Protein AF-A0A662F3V4-F1 (afdb_monomer)

Mean predicted aligned error: 4.55 Å

Secondary structure (DSSP, 8-state):
-HHHHHHHHHHHT--HHHHHHHHHTT-HHHHHH--GGG-S-TTS---HHHHHHHHHHS--HHHHHHHHS-S-SS--TT--HHHHHHHT-

pLDDT: mean 94.4, std 4.98, range [64.0, 98.19]

Sequence (89 aa):
AAHRDYINTRLRLLSPQARTELDRTGLLAPLETRGIGGTADFSRIKCLHMHVAHALAAANPVGALVLAGIPDRACPPDRIICRELAESA

Solvent-accessible surface area (backbone atoms only — not comparable to full-atom values): 5336 Å² total; per-residue (Å²): 108,57,42,58,53,46,25,55,50,55,57,72,69,49,50,73,71,55,47,52,52,27,49,78,70,63,53,38,62,57,51,72,64,23,25,64,73,66,34,78,55,88,90,57,85,75,56,65,69,44,36,34,56,44,33,77,76,42,89,30,73,67,10,48,54,53,55,70,74,44,87,73,86,63,67,53,95,93,52,49,62,75,55,58,57,62,76,74,109

Foldseek 3Di:
DQQQVQLVVVVVPQDPVNCVVCVVVVNNVLSNQAGFVSHNDPVDDDDLVSLLVSVVVDDHPSNVVVVVVCPDPAADPVDHPVVVVVVVD

S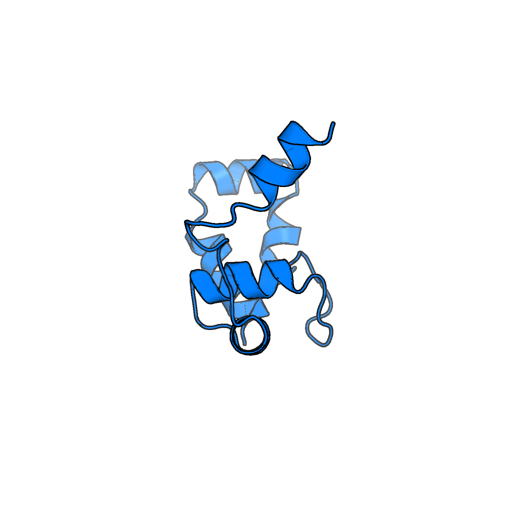tructure (mmCIF, N/CA/C/O backbone):
data_AF-A0A662F3V4-F1
#
_entry.id   AF-A0A662F3V4-F1
#
loop_
_atom_site.group_PDB
_atom_site.id
_atom_site.type_symbol
_atom_site.label_atom_id
_atom_site.label_alt_id
_atom_site.label_comp_id
_atom_site.label_asym_id
_atom_site.label_entity_id
_atom_site.label_seq_id
_atom_site.pdbx_PDB_ins_code
_atom_site.Cartn_x
_atom_site.Cartn_y
_atom_site.Cartn_z
_atom_site.occupancy
_atom_site.B_iso_or_equiv
_atom_site.auth_seq_id
_atom_site.auth_comp_id
_atom_site.auth_asym_id
_atom_site.auth_atom_id
_atom_site.pdbx_PDB_model_num
ATOM 1 N N . ALA A 1 1 ? -4.139 -12.181 4.207 1.00 84.62 1 ALA A N 1
ATOM 2 C CA . ALA A 1 1 ? -2.972 -11.633 4.927 1.00 84.62 1 ALA A CA 1
ATOM 3 C C . ALA A 1 1 ? -2.737 -10.167 4.548 1.00 84.62 1 ALA A C 1
ATOM 5 O O . ALA A 1 1 ? -3.200 -9.309 5.286 1.00 84.62 1 ALA A O 1
ATOM 6 N N . ALA A 1 2 ? -2.224 -9.868 3.344 1.00 93.00 2 ALA A N 1
ATOM 7 C CA . ALA A 1 2 ? -1.757 -8.527 2.947 1.00 93.00 2 ALA A CA 1
ATOM 8 C C . ALA A 1 2 ? -2.692 -7.329 3.238 1.00 93.00 2 ALA A C 1
ATOM 10 O O . ALA A 1 2 ? -2.212 -6.294 3.689 1.00 93.00 2 ALA A O 1
ATOM 11 N N . HIS A 1 3 ? -4.014 -7.429 3.021 1.00 96.56 3 HIS A N 1
ATOM 12 C CA . HIS A 1 3 ? -4.940 -6.331 3.362 1.00 96.56 3 HIS A CA 1
ATOM 13 C C . HIS A 1 3 ? -4.977 -6.026 4.866 1.00 96.56 3 HIS A C 1
ATOM 15 O O . HIS A 1 3 ? -5.002 -4.858 5.246 1.00 96.56 3 HIS A O 1
ATOM 21 N N . ARG A 1 4 ? -4.960 -7.062 5.714 1.00 96.06 4 ARG A N 1
ATOM 22 C CA . ARG A 1 4 ? -4.949 -6.910 7.176 1.00 96.06 4 ARG A CA 1
ATOM 23 C C . ARG A 1 4 ? -3.601 -6.380 7.656 1.00 96.06 4 ARG A C 1
ATOM 25 O O . ARG A 1 4 ? -3.570 -5.472 8.476 1.00 96.06 4 ARG A O 1
ATOM 32 N N . ASP A 1 5 ? -2.507 -6.877 7.086 1.00 95.44 5 ASP A N 1
ATOM 33 C CA . ASP A 1 5 ? -1.156 -6.412 7.425 1.00 95.44 5 ASP A CA 1
ATOM 34 C C . ASP A 1 5 ? -0.962 -4.935 7.063 1.00 95.44 5 ASP A C 1
ATOM 36 O O . ASP A 1 5 ? -0.394 -4.166 7.843 1.00 95.44 5 ASP A O 1
ATOM 40 N N . TYR A 1 6 ? -1.512 -4.518 5.920 1.00 96.75 6 TYR A N 1
ATOM 41 C CA . TYR A 1 6 ? -1.548 -3.122 5.497 1.00 96.75 6 TYR A CA 1
ATOM 42 C C . TYR A 1 6 ? -2.349 -2.244 6.468 1.00 96.75 6 TYR A C 1
ATOM 44 O O . TYR A 1 6 ? -1.855 -1.195 6.875 1.00 96.75 6 TYR A O 1
ATOM 52 N N . ILE A 1 7 ? -3.550 -2.677 6.883 1.00 97.50 7 ILE A N 1
ATOM 53 C CA . ILE A 1 7 ? -4.359 -1.965 7.890 1.00 97.50 7 ILE A CA 1
ATOM 54 C C . ILE A 1 7 ? -3.561 -1.808 9.184 1.00 97.50 7 ILE A C 1
ATOM 56 O O . ILE A 1 7 ? -3.373 -0.690 9.656 1.00 97.50 7 ILE A O 1
ATOM 60 N N . ASN A 1 8 ? -3.028 -2.909 9.715 1.00 96.75 8 ASN A N 1
ATOM 61 C CA . ASN A 1 8 ? -2.279 -2.907 10.968 1.00 96.75 8 ASN A CA 1
ATOM 62 C C . ASN A 1 8 ? -1.069 -1.971 10.897 1.00 96.75 8 ASN A C 1
ATOM 64 O O . ASN A 1 8 ? -0.821 -1.201 11.820 1.00 96.75 8 ASN A O 1
ATOM 68 N N . THR A 1 9 ? -0.319 -2.015 9.796 1.00 95.94 9 THR A N 1
ATOM 69 C CA . THR A 1 9 ? 0.857 -1.160 9.602 1.00 95.94 9 THR A CA 1
ATOM 70 C C . THR A 1 9 ? 0.466 0.306 9.496 1.00 95.94 9 THR A C 1
ATOM 72 O O . THR A 1 9 ? 1.048 1.132 10.192 1.00 95.94 9 THR A O 1
ATOM 75 N N . ARG A 1 10 ? -0.563 0.631 8.708 1.00 96.19 10 ARG A N 1
ATOM 76 C CA . ARG A 1 10 ? -1.086 1.995 8.602 1.00 96.19 10 ARG A CA 1
ATOM 77 C C . ARG A 1 10 ? -1.510 2.545 9.962 1.00 96.19 10 ARG A C 1
ATOM 79 O O . ARG A 1 10 ? -1.153 3.671 10.277 1.00 96.19 10 ARG A O 1
ATOM 86 N N . LEU A 1 11 ? -2.225 1.759 10.768 1.00 97.06 11 LEU A N 1
ATOM 87 C CA . LEU A 1 11 ? -2.669 2.185 12.097 1.00 97.06 11 LEU A CA 1
ATOM 88 C C . LEU A 1 11 ? -1.495 2.398 13.060 1.00 97.06 11 LEU A C 1
ATOM 90 O O . LEU A 1 11 ? -1.501 3.376 13.798 1.00 97.06 11 LEU A O 1
ATOM 94 N N . ARG A 1 12 ? -0.463 1.541 13.021 1.00 96.81 12 ARG A N 1
ATOM 95 C CA . ARG A 1 12 ? 0.755 1.724 13.836 1.00 96.81 12 ARG A CA 1
ATOM 96 C C . ARG A 1 12 ? 1.543 2.987 13.480 1.00 96.81 12 ARG A C 1
ATOM 98 O O . ARG A 1 12 ? 2.269 3.491 14.326 1.00 96.81 12 ARG A O 1
ATOM 105 N N . LEU A 1 13 ? 1.4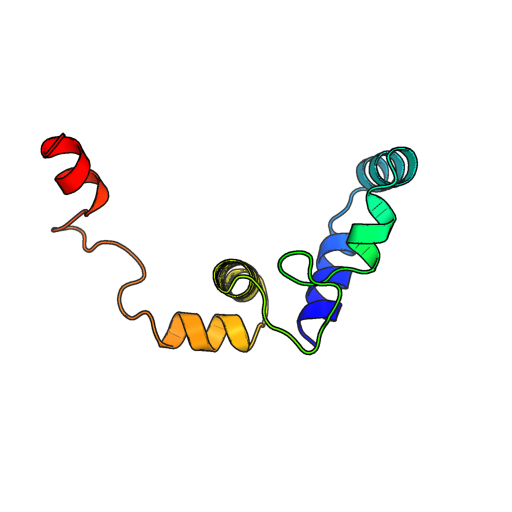29 3.472 12.243 1.00 96.44 13 LEU A N 1
ATOM 106 C CA . LEU A 1 13 ? 2.103 4.689 11.781 1.00 96.44 13 LEU A CA 1
ATOM 107 C C . LEU A 1 13 ? 1.341 5.975 12.137 1.00 96.44 13 LEU A C 1
ATOM 109 O O . LEU A 1 13 ? 1.887 7.065 11.968 1.00 96.44 13 LEU A O 1
ATOM 113 N N . LEU A 1 14 ? 0.097 5.881 12.616 1.00 97.44 14 LEU A N 1
ATOM 114 C CA . LEU A 1 14 ? -0.649 7.054 13.061 1.00 97.44 14 LEU A CA 1
ATOM 115 C C . LEU A 1 14 ? -0.087 7.558 14.392 1.00 97.44 14 LEU A C 1
ATOM 117 O O . LEU A 1 14 ? -0.025 6.820 15.375 1.00 97.44 14 LEU A O 1
ATOM 121 N N . SER A 1 15 ? 0.261 8.844 14.445 1.00 98.12 15 SER A N 1
ATOM 122 C CA . SER A 1 15 ? 0.541 9.501 15.720 1.00 98.12 15 SER A CA 1
ATOM 123 C C . SER A 1 15 ? -0.738 9.595 16.566 1.00 98.12 15 SER A C 1
ATOM 125 O O . SER A 1 15 ? -1.844 9.608 16.010 1.00 98.12 15 SER A O 1
ATOM 127 N N . PRO A 1 16 ? -0.629 9.727 17.901 1.00 97.81 16 PRO A N 1
ATOM 128 C CA . PRO A 1 16 ? -1.798 9.929 18.756 1.00 97.81 16 PRO A CA 1
ATOM 129 C C . PRO A 1 16 ? -2.649 11.130 18.320 1.00 97.81 16 PRO A C 1
ATOM 131 O O . PRO A 1 16 ? -3.869 11.023 18.239 1.00 97.81 16 PRO A O 1
ATOM 134 N N . GLN A 1 17 ? -2.005 12.243 17.951 1.00 98.12 17 GLN A N 1
ATOM 135 C CA . GLN A 1 17 ? -2.687 13.443 17.460 1.00 98.12 17 GLN A CA 1
ATOM 136 C C . GLN A 1 17 ? -3.449 13.178 16.155 1.00 98.12 17 GLN A C 1
ATOM 138 O O . GLN A 1 17 ? -4.610 13.566 16.036 1.00 98.12 17 GLN A O 1
ATOM 143 N N . ALA A 1 18 ? -2.821 12.495 15.192 1.00 97.94 18 ALA A N 1
ATOM 144 C CA . ALA A 1 18 ? -3.477 12.141 13.938 1.00 97.94 18 ALA A CA 1
ATOM 145 C C . ALA A 1 18 ? -4.674 11.217 14.184 1.00 97.94 18 ALA A C 1
ATOM 147 O O . ALA A 1 18 ? -5.722 11.395 13.571 1.00 97.94 18 ALA A O 1
ATOM 148 N N . ARG A 1 19 ? -4.546 10.259 15.111 1.00 97.75 19 ARG A N 1
ATOM 149 C CA . ARG A 1 19 ? -5.636 9.345 15.458 1.00 97.75 19 ARG A CA 1
ATOM 150 C C . ARG A 1 19 ? -6.837 10.084 16.051 1.00 97.75 19 ARG A C 1
ATOM 152 O O . ARG A 1 19 ? -7.952 9.815 15.620 1.00 97.75 19 ARG A O 1
ATOM 159 N N . THR A 1 20 ? -6.616 11.037 16.958 1.00 97.94 20 THR A N 1
ATOM 160 C CA . THR A 1 20 ? -7.688 11.878 17.521 1.00 97.94 20 THR A CA 1
ATOM 161 C C . THR A 1 20 ? -8.399 12.696 16.444 1.00 97.94 20 THR A C 1
ATOM 163 O O . THR A 1 20 ? -9.625 12.755 16.421 1.00 97.94 20 THR A O 1
ATOM 166 N N . GLU A 1 21 ? -7.653 13.307 15.522 1.00 98.19 21 GLU A N 1
ATOM 167 C CA . GLU A 1 21 ? -8.250 14.107 14.447 1.00 98.19 21 GLU A CA 1
ATOM 168 C C . GLU A 1 21 ? -9.044 13.248 13.452 1.00 98.19 21 GLU A C 1
ATOM 170 O O . GLU A 1 21 ? -10.136 13.619 13.015 1.00 98.19 21 GLU A O 1
ATOM 175 N N . LEU A 1 22 ? -8.530 12.063 13.119 1.00 98.06 22 LEU A N 1
ATOM 176 C CA . LEU A 1 22 ? -9.226 11.103 12.265 1.00 98.06 22 LEU A CA 1
ATOM 177 C C . LEU A 1 22 ? -10.510 10.584 12.915 1.00 98.06 22 LEU A C 1
ATOM 179 O O . LEU A 1 22 ? -11.499 10.374 12.216 1.00 98.06 22 LEU A O 1
ATOM 183 N N . ASP A 1 23 ? -10.509 10.386 14.232 1.00 97.75 23 ASP A N 1
ATOM 184 C CA . ASP A 1 23 ? -11.704 9.992 14.976 1.00 97.75 23 ASP A CA 1
ATOM 185 C C . ASP A 1 23 ? -12.750 11.116 14.966 1.00 97.75 23 ASP A C 1
ATOM 187 O O . ASP A 1 23 ? -13.886 10.911 14.538 1.00 97.75 23 ASP A O 1
ATOM 191 N N . ARG A 1 24 ? -12.331 12.350 15.283 1.00 98.12 24 ARG A N 1
ATOM 192 C CA . ARG A 1 24 ? -13.184 13.552 15.261 1.00 98.12 24 ARG A CA 1
ATOM 193 C C . ARG A 1 24 ? -13.851 13.788 13.902 1.00 98.12 24 ARG A C 1
ATOM 195 O O . ARG A 1 24 ? -14.978 14.272 13.839 1.00 98.12 24 ARG A O 1
ATOM 202 N N . THR A 1 25 ? -13.147 13.480 12.815 1.00 97.81 25 THR A N 1
ATOM 203 C CA . THR A 1 25 ? -13.635 13.648 11.436 1.00 97.81 25 THR A CA 1
ATOM 204 C C . THR A 1 25 ? -14.368 12.417 10.891 1.00 97.81 25 THR A C 1
ATOM 206 O O . THR A 1 25 ? -14.844 12.448 9.757 1.00 97.81 25 THR A O 1
ATOM 209 N N . GLY A 1 26 ? -14.473 11.328 11.664 1.00 97.06 26 GLY A N 1
ATOM 210 C CA . GLY A 1 26 ? -15.098 10.072 11.234 1.00 97.06 26 GLY A CA 1
ATOM 211 C C . GLY A 1 26 ? -14.294 9.289 10.186 1.00 97.06 26 GLY A C 1
ATOM 212 O O . GLY A 1 26 ? -14.796 8.331 9.596 1.00 97.06 26 GLY A O 1
ATOM 213 N N . LEU A 1 27 ? -13.040 9.675 9.939 1.00 97.25 27 LEU A N 1
ATOM 214 C CA . LEU A 1 27 ? -12.150 9.051 8.959 1.00 97.25 27 LEU A CA 1
ATOM 215 C C . LEU A 1 27 ? -11.355 7.872 9.531 1.00 97.25 27 LEU A C 1
ATOM 217 O O . LEU A 1 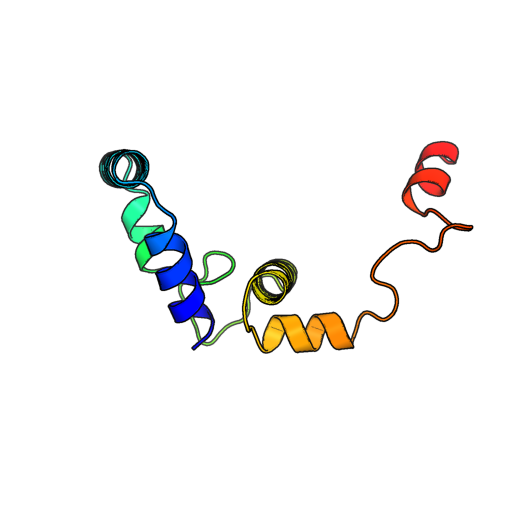27 ? -10.796 7.091 8.758 1.00 97.25 27 LEU A O 1
ATOM 221 N N . LEU A 1 28 ? -11.332 7.693 10.854 1.00 97.81 28 LEU A N 1
ATOM 222 C CA . LEU A 1 28 ? -10.632 6.576 11.488 1.00 97.81 28 LEU A CA 1
ATOM 223 C C . LEU A 1 28 ? -11.252 5.216 11.121 1.00 97.81 28 LEU A C 1
ATOM 225 O O . LEU A 1 28 ? -10.534 4.310 10.702 1.00 97.81 28 LEU A O 1
ATOM 229 N N . ALA A 1 29 ? -12.580 5.083 11.177 1.00 97.00 29 ALA A N 1
ATOM 230 C CA . ALA A 1 29 ? -13.258 3.806 10.931 1.00 97.00 29 ALA A CA 1
ATOM 231 C C . ALA A 1 29 ? -12.994 3.215 9.521 1.00 97.00 29 ALA A C 1
ATOM 233 O O . ALA A 1 29 ? -12.696 2.019 9.408 1.00 97.00 29 ALA A O 1
ATOM 234 N N . PRO A 1 30 ? -13.007 3.997 8.421 1.00 96.81 30 PRO A N 1
ATOM 235 C CA . PRO A 1 30 ? -12.548 3.511 7.119 1.00 96.81 30 PRO A CA 1
ATOM 236 C C . PRO A 1 30 ? -11.087 3.034 7.106 1.00 96.81 30 PRO A C 1
ATOM 238 O O . PRO A 1 30 ? -10.769 2.085 6.388 1.00 96.81 30 PRO A O 1
ATOM 241 N N . LEU A 1 31 ? -10.192 3.650 7.885 1.00 96.94 31 LEU A N 1
ATOM 242 C CA . LEU A 1 31 ? -8.788 3.229 7.984 1.00 96.94 31 LEU A CA 1
ATOM 243 C C . LEU A 1 31 ? -8.599 1.964 8.832 1.00 96.94 31 LEU A C 1
ATOM 245 O O . LEU A 1 31 ? -7.596 1.269 8.668 1.00 96.94 31 LEU A O 1
ATOM 249 N N . GLU A 1 32 ? -9.545 1.628 9.699 1.00 97.00 32 GLU A N 1
ATOM 250 C CA . GLU A 1 32 ? -9.519 0.387 10.480 1.00 97.00 32 GLU A CA 1
ATOM 251 C C . GLU A 1 32 ? -10.121 -0.798 9.708 1.00 97.00 32 GLU A C 1
ATOM 253 O O . GLU A 1 32 ? -9.763 -1.949 9.945 1.00 97.00 32 GLU A O 1
ATOM 258 N N . THR A 1 33 ? -10.995 -0.529 8.734 1.00 96.94 33 THR A N 1
ATOM 259 C CA . THR A 1 33 ? -11.791 -1.571 8.060 1.00 96.94 33 TH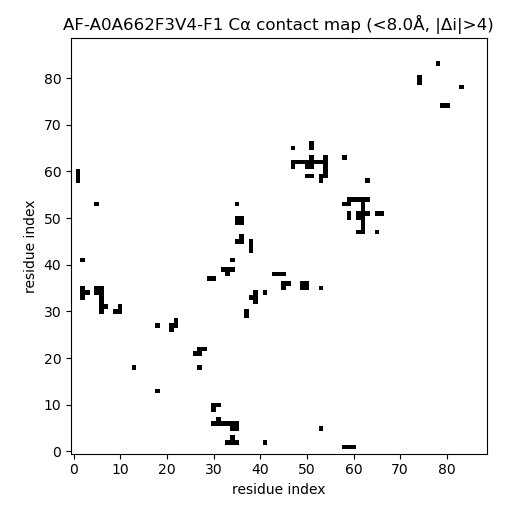R A CA 1
ATOM 260 C C . THR A 1 33 ? -11.410 -1.813 6.602 1.00 96.94 33 THR A C 1
ATOM 262 O O . THR A 1 33 ? -11.594 -2.920 6.096 1.00 96.94 33 THR A O 1
ATOM 265 N N . ARG A 1 34 ? -10.864 -0.813 5.898 1.00 97.50 34 ARG A N 1
ATOM 266 C CA . ARG A 1 34 ? -10.573 -0.921 4.460 1.00 97.50 34 ARG A CA 1
ATOM 267 C C . ARG A 1 34 ? -9.112 -1.251 4.198 1.00 97.50 34 ARG A C 1
ATOM 269 O O . ARG A 1 34 ? -8.214 -0.577 4.691 1.00 97.50 34 ARG A O 1
ATOM 2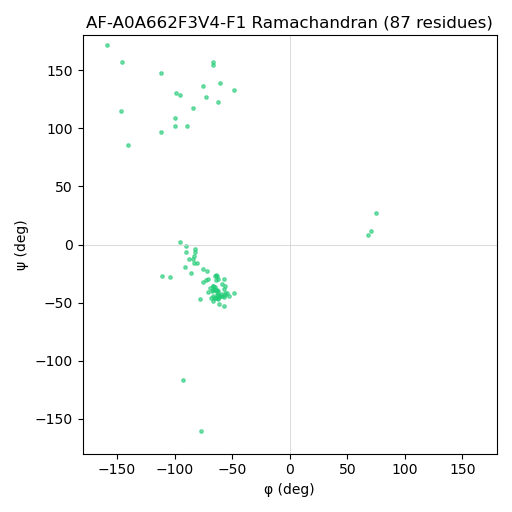76 N N . GLY A 1 35 ? -8.858 -2.249 3.362 1.00 96.81 35 GLY A N 1
ATOM 277 C CA . GLY A 1 35 ? -7.515 -2.696 3.005 1.00 96.81 35 GLY A CA 1
ATOM 278 C C . GLY A 1 35 ? -6.805 -1.787 1.993 1.00 96.81 35 GLY A C 1
ATOM 279 O O . GLY A 1 35 ? -7.165 -0.629 1.779 1.00 96.81 35 GLY A O 1
ATOM 280 N N . ILE A 1 36 ? -5.786 -2.345 1.335 1.00 97.38 36 ILE A N 1
ATOM 281 C CA . ILE A 1 36 ? -5.030 -1.722 0.234 1.00 97.38 36 ILE A CA 1
ATOM 282 C C . ILE A 1 36 ? -5.978 -1.124 -0.824 1.00 97.38 36 ILE A C 1
ATOM 284 O O . ILE A 1 36 ? -6.961 -1.752 -1.218 1.00 97.38 36 ILE A O 1
ATOM 288 N N . GLY A 1 37 ? -5.713 0.115 -1.252 1.00 95.19 37 GLY A N 1
ATOM 289 C CA . GLY A 1 37 ? -6.566 0.849 -2.201 1.00 95.19 37 GLY A CA 1
ATOM 290 C C . GLY A 1 37 ? -7.949 1.249 -1.657 1.00 95.19 37 GLY A C 1
ATOM 291 O O . GLY A 1 37 ? -8.810 1.708 -2.414 1.00 95.19 37 GLY A O 1
ATOM 292 N N . GLY A 1 38 ? -8.190 1.065 -0.356 1.00 95.81 38 GLY A N 1
ATOM 293 C CA . GLY A 1 38 ? -9.465 1.367 0.287 1.00 95.81 38 GLY A CA 1
ATOM 294 C C . GLY A 1 38 ? -10.564 0.348 -0.023 1.00 95.81 38 GLY A C 1
ATOM 295 O O . GLY A 1 38 ? -11.735 0.721 -0.031 1.00 95.81 38 GLY A O 1
ATOM 296 N N . THR A 1 39 ? -10.215 -0.911 -0.315 1.00 96.38 39 THR A N 1
ATOM 297 C CA . THR A 1 39 ? -11.215 -1.971 -0.532 1.00 96.38 39 THR A CA 1
ATOM 298 C C . THR A 1 39 ? -11.835 -2.444 0.785 1.00 96.38 39 THR A C 1
ATOM 300 O O . THR A 1 39 ? -11.118 -2.665 1.759 1.00 96.38 39 THR A O 1
ATOM 303 N N . ALA A 1 40 ? -13.157 -2.617 0.809 1.00 96.25 40 ALA A N 1
ATOM 304 C CA . ALA A 1 40 ? -13.869 -3.298 1.896 1.00 96.25 40 ALA A CA 1
ATOM 305 C C . ALA A 1 40 ? -14.025 -4.810 1.633 1.00 96.25 40 ALA A C 1
ATOM 307 O O . ALA A 1 40 ? -14.225 -5.580 2.565 1.00 96.25 40 ALA A O 1
ATOM 308 N N . ASP A 1 41 ? -13.898 -5.240 0.374 1.00 96.50 41 ASP A N 1
ATOM 309 C CA . ASP A 1 41 ? -13.957 -6.643 -0.033 1.00 96.50 41 ASP A CA 1
ATOM 310 C C . ASP A 1 41 ? -12.529 -7.171 -0.220 1.00 96.50 41 ASP A C 1
ATOM 312 O O . ASP A 1 41 ? -11.824 -6.777 -1.152 1.00 96.50 41 ASP A O 1
ATOM 316 N N . PHE A 1 42 ? -12.081 -8.039 0.691 1.00 95.62 42 PHE A N 1
ATOM 317 C CA . PHE A 1 42 ? -10.724 -8.603 0.669 1.00 95.62 42 PHE A CA 1
ATOM 318 C C . PHE A 1 42 ? -10.582 -9.800 -0.279 1.00 95.62 42 PHE A C 1
ATOM 320 O O . PHE A 1 42 ? -9.474 -10.315 -0.425 1.00 95.62 42 PHE A O 1
ATOM 327 N N . SER A 1 43 ? -11.672 -10.245 -0.912 1.00 94.69 43 SER A N 1
ATOM 328 C CA . SER A 1 43 ? -11.629 -11.259 -1.972 1.00 94.69 43 SER A CA 1
ATOM 329 C C . SER A 1 43 ? -11.310 -10.661 -3.345 1.00 94.69 43 SER A C 1
ATOM 331 O O . SER A 1 43 ? -10.984 -11.389 -4.281 1.00 94.69 43 SER A O 1
ATOM 333 N N . ARG A 1 44 ? -11.371 -9.328 -3.467 1.00 94.81 44 ARG A N 1
ATOM 334 C CA . ARG A 1 44 ? -11.143 -8.596 -4.712 1.00 94.81 44 ARG A CA 1
ATOM 335 C C . ARG A 1 44 ? -9.873 -7.763 -4.671 1.00 94.81 44 ARG A C 1
ATOM 337 O O . ARG A 1 44 ? -9.506 -7.183 -3.651 1.00 94.81 44 ARG A O 1
ATOM 344 N N . ILE A 1 45 ? -9.251 -7.640 -5.838 1.00 94.12 45 ILE A N 1
ATOM 345 C CA . ILE A 1 45 ? -8.136 -6.726 -6.075 1.00 94.12 45 ILE A 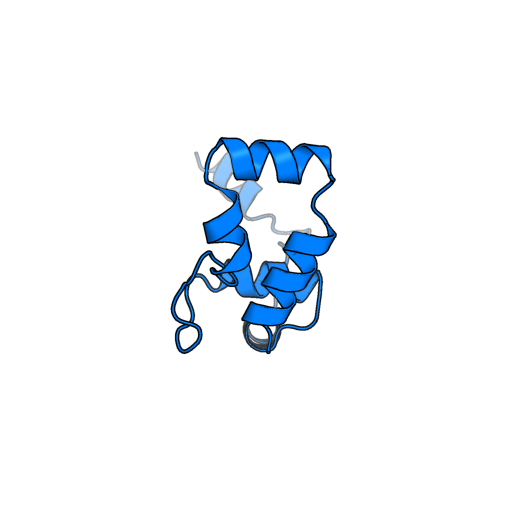CA 1
ATOM 346 C C . ILE A 1 45 ? -8.709 -5.439 -6.662 1.00 94.12 45 ILE A C 1
ATOM 348 O O . ILE A 1 45 ? -9.472 -5.478 -7.625 1.00 94.12 45 ILE A O 1
ATOM 352 N N . LYS A 1 46 ? -8.349 -4.300 -6.067 1.00 93.56 46 LYS A N 1
ATOM 353 C CA . LYS A 1 46 ? -8.698 -2.978 -6.595 1.00 93.56 46 LYS A CA 1
ATOM 354 C C . LYS A 1 46 ? -7.567 -2.470 -7.496 1.00 93.56 46 LYS A C 1
ATOM 356 O O . LYS A 1 46 ? -7.265 -3.074 -8.516 1.00 93.56 46 LYS A O 1
ATOM 361 N N . CYS A 1 47 ? -6.911 -1.372 -7.132 1.00 94.62 47 CYS A N 1
ATOM 362 C CA . CYS A 1 47 ? -5.915 -0.748 -7.991 1.00 94.62 47 CYS A CA 1
ATOM 363 C C . CYS A 1 47 ? -4.537 -1.421 -7.821 1.00 94.62 47 CYS A C 1
ATOM 365 O O . CYS A 1 47 ? -3.940 -1.340 -6.744 1.00 94.62 47 CYS A O 1
ATOM 367 N N . LEU A 1 48 ? -3.994 -2.030 -8.885 1.00 95.94 48 LEU A N 1
ATOM 368 C CA . LEU A 1 48 ? -2.709 -2.756 -8.851 1.00 95.94 48 LEU A CA 1
ATOM 369 C C . LEU A 1 48 ? -1.534 -1.889 -8.368 1.00 95.94 48 LEU A C 1
ATOM 371 O O . LEU A 1 48 ? -0.725 -2.352 -7.568 1.00 95.94 48 LEU A O 1
ATOM 375 N N . HIS A 1 49 ? -1.481 -0.611 -8.757 1.00 96.06 49 HIS A N 1
ATOM 376 C CA . HIS A 1 49 ? -0.439 0.324 -8.305 1.00 96.06 49 HIS A CA 1
ATOM 377 C C . HIS A 1 49 ? -0.356 0.474 -6.772 1.00 96.06 49 HIS A C 1
ATOM 379 O O . HIS A 1 49 ? 0.728 0.678 -6.238 1.00 96.06 49 HIS A O 1
ATOM 385 N N . MET A 1 50 ? -1.464 0.307 -6.035 1.00 97.50 50 MET A N 1
ATOM 386 C CA . MET A 1 50 ? -1.448 0.343 -4.567 1.00 97.50 50 MET A CA 1
ATOM 387 C C . MET A 1 50 ? -0.869 -0.940 -3.974 1.00 97.50 50 MET A C 1
ATOM 389 O O . MET A 1 50 ? -0.217 -0.905 -2.931 1.00 97.50 50 MET A O 1
ATOM 393 N N . H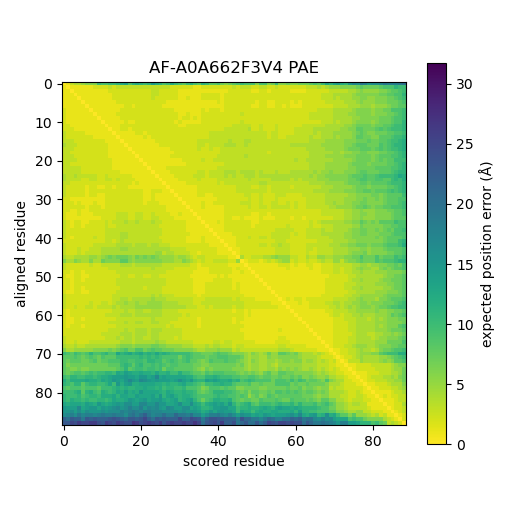IS A 1 51 ? -1.066 -2.079 -4.642 1.00 97.31 51 HIS A N 1
ATOM 394 C CA . HIS A 1 51 ? -0.404 -3.320 -4.252 1.00 97.31 51 HIS A CA 1
ATOM 395 C C . HIS A 1 51 ? 1.098 -3.260 -4.533 1.00 97.31 51 HIS A C 1
ATOM 397 O O . HIS A 1 51 ? 1.867 -3.727 -3.696 1.00 97.31 51 HIS A O 1
ATOM 403 N N . VAL A 1 52 ? 1.510 -2.637 -5.642 1.00 96.88 52 VAL A N 1
ATOM 404 C CA . VAL A 1 52 ? 2.923 -2.349 -5.935 1.00 96.88 52 VAL A CA 1
ATOM 405 C C . VAL A 1 52 ? 3.519 -1.427 -4.876 1.00 96.88 52 VAL A C 1
ATOM 407 O O . VAL A 1 52 ? 4.524 -1.784 -4.276 1.00 96.88 52 VAL A O 1
ATOM 410 N N . ALA A 1 53 ? 2.873 -0.300 -4.567 1.00 95.69 53 ALA A N 1
ATOM 411 C CA . ALA A 1 53 ? 3.345 0.617 -3.530 1.00 95.69 53 ALA A CA 1
ATOM 412 C C . ALA A 1 53 ? 3.517 -0.088 -2.173 1.00 95.69 53 ALA A C 1
ATOM 414 O O . ALA A 1 53 ? 4.526 0.099 -1.500 1.00 95.69 53 ALA A O 1
ATOM 415 N N . HIS A 1 54 ? 2.574 -0.958 -1.794 1.00 96.75 54 HIS A N 1
ATOM 416 C CA . HIS A 1 54 ? 2.716 -1.762 -0.582 1.00 96.75 54 HIS A CA 1
ATOM 417 C C . HIS A 1 54 ? 3.856 -2.790 -0.687 1.00 96.75 54 HIS A C 1
ATOM 419 O O . HIS A 1 54 ? 4.579 -2.945 0.288 1.00 96.75 54 HIS A O 1
ATOM 425 N N . ALA A 1 55 ? 4.064 -3.435 -1.844 1.00 96.38 55 ALA A N 1
ATOM 426 C CA . ALA A 1 55 ? 5.185 -4.361 -2.069 1.00 96.38 55 ALA A CA 1
ATOM 427 C C . ALA A 1 55 ? 6.566 -3.700 -1.947 1.00 96.38 55 ALA A C 1
ATOM 429 O O . ALA A 1 55 ? 7.528 -4.360 -1.567 1.00 96.38 55 ALA A O 1
ATOM 430 N N . LEU A 1 56 ? 6.666 -2.406 -2.264 1.00 94.81 56 LEU A N 1
ATOM 431 C CA . LEU A 1 56 ? 7.900 -1.637 -2.094 1.00 94.81 56 LEU A CA 1
ATOM 432 C C . LEU A 1 56 ? 8.219 -1.350 -0.617 1.00 94.81 56 LEU A C 1
ATOM 434 O O . LEU A 1 56 ? 9.374 -1.107 -0.287 1.00 94.81 56 LEU A O 1
ATOM 438 N N . ALA A 1 57 ? 7.216 -1.379 0.264 1.00 94.75 57 ALA A N 1
ATOM 439 C CA . ALA A 1 57 ? 7.374 -1.103 1.693 1.00 94.75 57 ALA A CA 1
ATOM 440 C C . ALA A 1 57 ? 7.349 -2.368 2.574 1.00 94.75 57 ALA A C 1
ATOM 442 O O . ALA A 1 57 ? 7.923 -2.371 3.660 1.00 94.75 57 ALA A O 1
ATOM 443 N N . ALA A 1 58 ? 6.656 -3.425 2.145 1.00 94.69 58 ALA A N 1
ATOM 444 C CA . ALA A 1 58 ? 6.452 -4.661 2.896 1.00 94.69 58 ALA A CA 1
ATOM 445 C C . ALA A 1 58 ? 6.093 -5.831 1.964 1.00 94.69 58 ALA A C 1
ATOM 447 O O . ALA A 1 58 ? 5.806 -5.649 0.786 1.00 94.69 58 ALA A O 1
ATOM 448 N N . ALA A 1 59 ? 6.050 -7.057 2.489 1.00 95.88 59 ALA A N 1
ATOM 449 C CA . ALA A 1 59 ? 5.656 -8.220 1.699 1.00 95.88 59 ALA A CA 1
ATOM 450 C C . ALA A 1 59 ? 4.206 -8.101 1.178 1.00 95.88 59 ALA A C 1
ATOM 452 O O . ALA A 1 59 ? 3.247 -7.989 1.944 1.00 95.88 59 ALA A O 1
ATOM 453 N N . ASN A 1 60 ? 4.033 -8.180 -0.144 1.00 97.44 60 ASN A N 1
ATOM 454 C CA . ASN A 1 60 ? 2.724 -8.210 -0.794 1.00 97.44 60 ASN A CA 1
ATOM 455 C C . ASN A 1 60 ? 2.778 -9.085 -2.058 1.00 97.44 60 ASN A C 1
ATOM 457 O O . ASN A 1 60 ? 3.441 -8.701 -3.023 1.00 97.44 60 ASN A O 1
ATOM 461 N N . PRO A 1 61 ? 2.061 -10.223 -2.098 1.00 96.56 61 PRO A N 1
ATOM 462 C CA . PRO A 1 61 ? 2.162 -11.171 -3.206 1.00 96.56 61 PRO A CA 1
ATOM 463 C C . PRO A 1 61 ? 1.658 -10.590 -4.531 1.00 96.56 61 PRO A C 1
ATOM 465 O O . PRO A 1 61 ? 2.278 -10.800 -5.566 1.00 96.56 61 PRO A O 1
ATOM 468 N N . VAL A 1 62 ? 0.579 -9.800 -4.510 1.00 96.81 62 VAL A N 1
ATOM 469 C CA . VAL A 1 62 ? 0.041 -9.170 -5.728 1.00 96.81 62 VAL A CA 1
ATOM 470 C C . VAL A 1 62 ? 1.031 -8.149 -6.276 1.00 96.81 6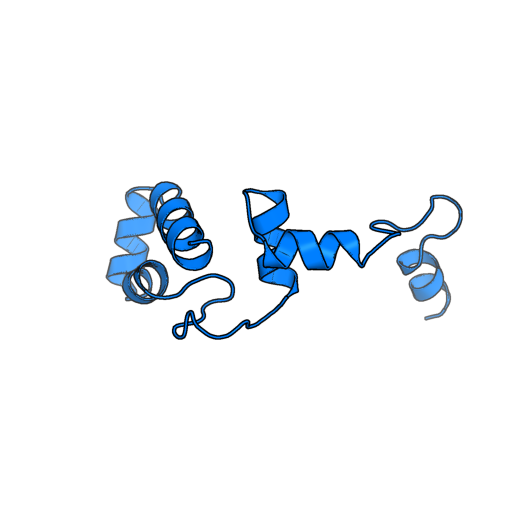2 VAL A C 1
ATOM 472 O O . VAL A 1 62 ? 1.296 -8.126 -7.472 1.00 96.81 62 VAL A O 1
ATOM 475 N N . GLY A 1 63 ? 1.612 -7.318 -5.407 1.00 96.88 63 GLY A N 1
ATOM 476 C CA . GLY A 1 63 ? 2.598 -6.336 -5.849 1.00 96.88 63 GLY A CA 1
ATOM 477 C C . GLY A 1 63 ? 3.886 -6.986 -6.359 1.00 96.88 63 GLY A C 1
ATOM 478 O O . GLY A 1 63 ? 4.429 -6.521 -7.354 1.00 96.88 63 GLY A O 1
ATOM 479 N N . ALA A 1 64 ? 4.325 -8.096 -5.755 1.00 97.06 64 ALA A N 1
ATOM 480 C CA . ALA A 1 64 ? 5.464 -8.874 -6.242 1.00 97.06 64 ALA A CA 1
ATOM 481 C C . ALA A 1 64 ? 5.216 -9.453 -7.646 1.00 97.06 64 ALA A C 1
ATOM 483 O O . ALA A 1 64 ? 6.088 -9.346 -8.504 1.00 97.06 64 ALA A O 1
ATOM 484 N N . LEU A 1 65 ? 4.019 -9.995 -7.905 1.00 97.25 65 LEU A N 1
ATOM 485 C CA . LEU A 1 65 ? 3.634 -10.482 -9.236 1.00 97.25 65 LEU A CA 1
ATOM 486 C C . LEU A 1 65 ? 3.648 -9.360 -10.279 1.00 97.25 65 LEU A C 1
ATOM 488 O O . LEU A 1 65 ? 4.207 -9.532 -11.358 1.00 97.25 65 LEU A O 1
ATOM 492 N N . VAL A 1 66 ? 3.082 -8.195 -9.948 1.00 96.56 66 VAL A N 1
ATOM 493 C CA . VAL A 1 66 ? 3.090 -7.037 -10.856 1.00 96.56 66 VAL A CA 1
ATOM 494 C C . VAL A 1 66 ? 4.522 -6.576 -11.134 1.00 96.56 66 VAL A C 1
ATOM 496 O O . VAL A 1 66 ? 4.882 -6.364 -12.285 1.00 96.56 66 VAL A O 1
ATOM 499 N N . LEU A 1 67 ? 5.363 -6.476 -10.102 1.00 95.94 67 LEU A N 1
ATOM 500 C CA . LEU A 1 67 ? 6.766 -6.081 -10.241 1.00 95.94 67 LEU A CA 1
ATOM 501 C C . LEU A 1 67 ? 7.599 -7.084 -11.051 1.00 95.94 67 LEU A C 1
ATOM 503 O O . LEU A 1 67 ? 8.560 -6.675 -11.700 1.00 95.94 67 LEU A O 1
ATOM 507 N N . ALA A 1 68 ? 7.267 -8.376 -11.012 1.00 96.25 68 ALA A N 1
ATOM 508 C CA . ALA A 1 68 ? 7.917 -9.392 -11.838 1.00 96.25 68 ALA A CA 1
ATOM 509 C C . ALA A 1 68 ? 7.528 -9.272 -13.323 1.00 96.25 68 ALA A C 1
ATOM 511 O O . ALA A 1 68 ? 8.330 -9.601 -14.189 1.00 96.25 68 ALA A O 1
ATOM 512 N N . GLY A 1 69 ? 6.322 -8.773 -13.615 1.00 95.69 69 GLY A N 1
ATOM 513 C CA . GLY A 1 69 ? 5.843 -8.530 -14.978 1.00 95.69 69 GLY A CA 1
ATOM 514 C C . GLY A 1 69 ? 6.299 -7.206 -15.602 1.00 95.69 69 GLY A C 1
ATOM 515 O O . GLY A 1 69 ? 6.021 -6.976 -16.774 1.00 95.69 69 GLY A O 1
ATOM 516 N N . ILE A 1 70 ? 6.972 -6.333 -14.843 1.00 92.06 70 ILE A N 1
ATOM 517 C CA . ILE A 1 70 ? 7.484 -5.039 -15.318 1.00 92.06 70 ILE A CA 1
ATOM 518 C C . ILE A 1 70 ? 9.020 -5.105 -15.335 1.00 92.06 70 ILE A C 1
ATOM 520 O O . ILE A 1 70 ? 9.638 -4.920 -14.278 1.00 92.06 70 ILE A O 1
ATOM 524 N N . PRO A 1 71 ? 9.639 -5.390 -16.499 1.00 86.12 71 PRO A N 1
ATOM 525 C CA . PRO A 1 71 ? 11.091 -5.531 -16.607 1.00 86.12 71 PRO A CA 1
ATOM 526 C C . PRO A 1 71 ? 11.799 -4.189 -16.393 1.00 86.12 71 PRO A C 1
ATOM 528 O O . PRO A 1 71 ? 12.713 -4.091 -15.575 1.00 86.12 71 PRO A O 1
ATOM 531 N N . ASP A 1 72 ? 11.300 -3.139 -17.042 1.00 89.25 72 ASP A N 1
ATOM 532 C CA . ASP A 1 72 ? 11.869 -1.798 -16.980 1.00 89.25 72 ASP A CA 1
ATOM 533 C C . ASP A 1 72 ? 11.081 -0.942 -15.989 1.00 89.25 72 ASP A C 1
ATOM 535 O O . ASP A 1 72 ? 9.979 -0.465 -16.257 1.00 89.25 72 ASP A O 1
ATOM 539 N N . ARG A 1 73 ? 11.642 -0.773 -14.790 1.00 86.19 73 ARG A N 1
ATOM 540 C CA . ARG A 1 73 ? 10.998 -0.029 -13.687 1.00 86.19 73 ARG A CA 1
ATOM 541 C C . ARG A 1 73 ? 11.336 1.459 -13.675 1.00 86.19 73 ARG A C 1
ATOM 543 O O . ARG A 1 73 ? 10.797 2.208 -12.865 1.00 86.19 73 ARG A O 1
ATOM 550 N N . ALA A 1 74 ? 12.242 1.867 -14.548 1.00 88.69 74 ALA A N 1
ATOM 551 C CA . ALA A 1 74 ? 12.653 3.239 -14.758 1.00 88.69 74 ALA A CA 1
ATOM 552 C C . ALA A 1 74 ? 12.975 3.425 -16.241 1.00 88.69 74 ALA A C 1
ATOM 554 O O . ALA A 1 74 ? 13.290 2.461 -16.938 1.00 88.69 74 ALA A O 1
ATOM 555 N N . CYS A 1 75 ? 12.902 4.668 -16.712 1.00 90.56 75 CYS A N 1
ATOM 556 C CA . CYS A 1 75 ? 13.418 5.000 -18.034 1.00 90.56 75 CYS A CA 1
ATOM 557 C C . CYS A 1 75 ? 14.927 4.702 -18.083 1.00 90.56 75 CYS A C 1
ATOM 559 O O . CYS A 1 75 ? 15.622 5.015 -17.108 1.00 90.56 75 CYS A O 1
ATOM 561 N N . PRO A 1 76 ? 15.448 4.141 -19.185 1.00 89.06 76 PRO A N 1
ATOM 562 C CA . PRO A 1 76 ? 16.886 4.026 -19.359 1.00 89.06 76 PRO A CA 1
ATOM 563 C C . PRO A 1 76 ? 17.507 5.433 -19.511 1.00 89.06 76 PRO A C 1
ATOM 565 O O . PRO A 1 76 ? 16.816 6.387 -19.889 1.00 89.06 76 PRO A O 1
ATOM 568 N N . PRO A 1 77 ? 18.795 5.607 -19.165 1.00 86.69 77 PRO A N 1
ATOM 569 C CA . PRO A 1 77 ? 19.424 6.928 -19.083 1.00 86.69 77 PRO A CA 1
ATOM 570 C C . PRO A 1 77 ? 19.509 7.651 -20.434 1.00 86.69 77 PRO A C 1
ATOM 572 O O . PRO A 1 77 ? 19.518 8.879 -20.471 1.00 86.69 77 PRO A O 1
ATOM 575 N N . ASP A 1 78 ? 19.557 6.898 -21.529 1.00 91.38 78 ASP A N 1
ATOM 576 C CA . ASP A 1 78 ? 19.578 7.380 -22.908 1.00 91.38 78 ASP A CA 1
ATOM 577 C C . ASP A 1 78 ? 18.180 7.692 -23.460 1.00 91.38 78 ASP A C 1
ATOM 579 O O . ASP A 1 78 ? 18.068 8.404 -24.456 1.00 91.38 78 ASP A O 1
ATOM 583 N N . ARG A 1 79 ? 17.112 7.213 -22.807 1.00 90.31 79 ARG A N 1
ATOM 584 C CA . ARG A 1 79 ? 15.736 7.405 -23.272 1.00 90.31 79 ARG A CA 1
ATOM 585 C C . ARG A 1 79 ? 14.756 7.696 -22.137 1.00 90.31 79 ARG A C 1
ATOM 587 O O . ARG A 1 79 ? 14.055 6.819 -21.633 1.00 90.31 79 ARG A O 1
ATOM 594 N N . ILE A 1 80 ? 14.660 8.971 -21.764 1.00 92.69 80 ILE A N 1
ATOM 595 C CA . ILE A 1 80 ? 13.728 9.450 -20.736 1.00 92.69 80 ILE A CA 1
ATOM 596 C C . ILE A 1 80 ? 12.390 9.823 -21.384 1.00 92.69 80 ILE A C 1
ATOM 598 O O . ILE A 1 80 ? 12.244 10.917 -21.924 1.00 92.69 80 ILE A O 1
ATOM 602 N N . ILE A 1 81 ? 11.391 8.943 -21.264 1.00 89.69 81 ILE A N 1
ATOM 603 C CA . ILE A 1 81 ? 10.060 9.094 -21.887 1.00 89.69 81 ILE A CA 1
ATOM 604 C C . ILE A 1 81 ? 9.424 10.452 -21.554 1.00 89.69 81 ILE A C 1
ATOM 606 O O . ILE A 1 81 ? 8.907 11.134 -22.433 1.00 89.69 81 ILE A O 1
ATOM 610 N N . CYS A 1 82 ? 9.496 10.885 -20.290 1.00 89.75 82 CYS A N 1
ATOM 611 C CA . CYS A 1 82 ? 8.912 12.160 -19.863 1.00 89.75 82 CYS A CA 1
ATOM 612 C C . CYS A 1 82 ? 9.558 13.376 -20.548 1.00 89.75 82 CYS A C 1
ATOM 614 O O . CYS A 1 82 ? 8.906 14.407 -20.677 1.00 89.75 82 CYS A O 1
ATOM 616 N N . ARG A 1 83 ? 10.827 13.268 -20.965 1.00 91.75 83 ARG A N 1
ATOM 617 C CA . ARG A 1 83 ? 11.547 14.325 -21.683 1.00 91.75 83 ARG A CA 1
ATOM 618 C C . ARG A 1 83 ? 11.131 14.365 -23.151 1.00 91.75 83 ARG A C 1
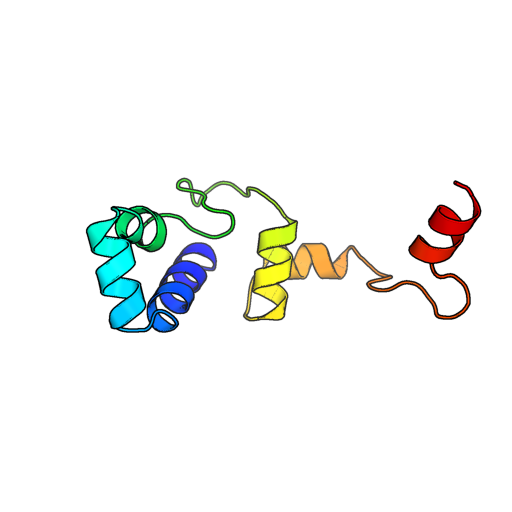ATOM 620 O O . ARG A 1 83 ? 10.773 15.433 -23.626 1.00 91.75 83 ARG A O 1
ATOM 627 N N . GLU A 1 84 ? 11.078 13.207 -23.813 1.00 90.44 84 GLU A N 1
ATOM 628 C CA . GLU A 1 84 ? 10.605 13.097 -25.205 1.00 90.44 84 GLU A CA 1
ATOM 629 C C . GLU A 1 84 ? 9.189 13.676 -25.363 1.00 90.44 84 GLU A C 1
ATOM 631 O O . GLU A 1 84 ? 8.909 14.431 -26.293 1.00 90.44 84 GLU A O 1
ATOM 636 N N . LEU A 1 85 ? 8.297 13.356 -24.418 1.00 89.75 85 LEU A N 1
ATOM 637 C CA . LEU A 1 85 ? 6.925 13.863 -24.417 1.00 89.75 85 LEU A CA 1
ATOM 638 C C . LEU A 1 85 ? 6.854 15.379 -24.192 1.00 89.75 85 LEU A C 1
ATOM 640 O O . LEU A 1 85 ? 5.991 16.025 -24.775 1.00 89.75 85 LEU A O 1
ATOM 644 N N . ALA A 1 86 ? 7.738 15.942 -23.364 1.00 89.62 86 ALA A N 1
ATOM 645 C CA . ALA A 1 86 ? 7.778 17.380 -23.099 1.00 89.62 86 ALA A CA 1
ATOM 646 C C . ALA A 1 86 ? 8.321 18.191 -24.287 1.00 89.62 86 ALA A C 1
ATOM 648 O O . ALA A 1 86 ? 7.916 19.330 -24.473 1.00 89.62 86 ALA A O 1
ATOM 649 N N . GLU A 1 87 ? 9.221 17.613 -25.083 1.00 86.81 87 GLU A N 1
ATOM 650 C CA . GLU A 1 87 ? 9.785 18.239 -26.289 1.00 86.81 87 GLU A CA 1
ATOM 651 C C . GLU A 1 87 ? 8.847 18.137 -27.507 1.00 86.81 87 GLU A C 1
ATOM 653 O O . GLU A 1 87 ? 9.024 18.858 -28.486 1.00 86.81 87 GLU A O 1
ATOM 658 N N . SER A 1 88 ? 7.848 17.250 -27.444 1.00 77.44 88 SER A N 1
ATOM 659 C CA . SER A 1 88 ? 6.864 17.007 -28.511 1.00 77.44 88 SER A CA 1
ATOM 660 C C . SER A 1 88 ? 5.553 17.798 -28.345 1.00 77.44 88 SER A C 1
ATOM 662 O O . SER A 1 88 ? 4.629 17.597 -29.136 1.00 77.44 88 SER A O 1
ATOM 664 N N . ALA A 1 89 ? 5.447 18.637 -27.308 1.00 64.00 89 ALA A N 1
ATOM 665 C CA . ALA A 1 89 ? 4.267 19.432 -26.949 1.00 64.00 89 ALA A CA 1
ATOM 666 C C . ALA A 1 89 ? 4.508 20.928 -27.190 1.00 64.00 89 ALA A C 1
ATOM 668 O O . ALA A 1 89 ? 3.536 21.607 -27.594 1.00 64.00 89 ALA A O 1
#

Radius of gyration: 17.45 Å; Cα contacts (8 Å, |Δi|>4): 72; chains: 1; bounding box: 35×31×47 Å